Protein AF-A0A7V4GXS0-F1 (afdb_monomer)

pLDDT: mean 86.94, std 12.15, range [44.62, 98.06]

Mean predicted aligned error: 6.31 Å

Radius of gyration: 17.04 Å; Cα contacts (8 Å, |Δi|>4): 195; chains: 1; bounding box: 56×44×44 Å

Solvent-accessible surface area (backbone atoms only — not comparable to full-atom values): 9126 Å² total; per-residue (Å²): 134,89,75,91,71,77,52,71,66,56,49,42,38,77,74,44,47,52,56,39,52,49,53,48,53,56,52,37,73,71,45,91,74,61,70,82,47,67,43,68,66,42,74,49,73,58,76,65,94,45,99,82,53,84,68,72,69,53,78,46,78,33,44,30,41,32,58,57,96,91,30,43,38,42,36,44,69,43,70,74,74,48,94,92,45,65,51,67,56,55,48,51,51,49,51,59,55,56,50,67,83,45,68,98,59,63,47,41,36,42,38,32,57,44,90,77,54,71,69,56,52,50,50,31,56,77,69,63,35,46,75,47,40,29,66,33,56,74,68,72,35,44,68,57,54,48,29,61,78,67,69,57,130

Foldseek 3Di:
DDDPDDDPVRVCCVVFLVQLVVLLVLLLVQAPVNPDFKDAFDWDWDDDPDPPPPPPTDTDTFGMWGDDPNAIETEDEEEDDDPVDRVLVVVLVSQLVVCVVDPDRYAYEYEYLDDDDPVSVVVCVVSNHHYDYNVCVVVVNVSVSSCVSNVPD

Nearest PDB structures (foldseek):
  1xmx-assembly1_A  TM=8.226E-01  e=2.509E-09  Vibrio cholerae
  7bdv-assembly1_B  TM=8.568E-01  e=7.285E-07  Sulfobacillus thermosulfidooxidans
  8dgf-assembly1_D  TM=5.904E-01  e=5.967E-03  Escherichia coli
  8dgf-assembly1_C  TM=5.305E-01  e=4.354E-03  Escherichia coli
  8ghg-assembly1_C  TM=5.566E-01  e=2.374E+00  Homo sapiens

Sequence (153 aa):
MNGNSLSEESVAYLTGRWFEELCFYEIQNLVADKSRDIFLNVHLFHKPALENDLKKTVDNEFDVLFVYRNVLYMVECKTASNKSKNIFLESLYKVAALRQYFMLTVKAVLCVLFDITPLNKERARLTGIEVIDRADFKAQKSQERWKEILNIR

Structure (mmCIF, N/CA/C/O backbone):
data_AF-A0A7V4GXS0-F1
#
_entry.id   AF-A0A7V4GXS0-F1
#
loop_
_atom_site.group_PDB
_atom_site.id
_atom_site.type_symbol
_atom_site.label_atom_id
_atom_site.label_alt_id
_atom_site.label_comp_id
_atom_site.label_asym_id
_atom_site.label_entity_id
_atom_site.label_seq_id
_atom_site.pdbx_PDB_ins_code
_atom_site.Cartn_x
_atom_site.Cartn_y
_atom_site.Cartn_z
_atom_site.occupancy
_atom_site.B_iso_or_equiv
_atom_site.auth_seq_id
_atom_site.auth_comp_id
_atom_site.auth_asym_id
_atom_site.auth_atom_id
_atom_site.pdbx_PDB_model_num
ATOM 1 N N . MET A 1 1 ? 37.845 -15.733 -10.573 1.00 44.62 1 MET A N 1
ATOM 2 C CA . MET A 1 1 ? 37.261 -14.696 -9.696 1.00 44.62 1 MET A CA 1
ATOM 3 C C . MET A 1 1 ? 35.780 -15.018 -9.568 1.00 44.62 1 MET A C 1
ATOM 5 O O . MET A 1 1 ? 35.060 -14.826 -10.536 1.00 44.62 1 MET A O 1
ATOM 9 N N . ASN A 1 2 ? 35.354 -15.614 -8.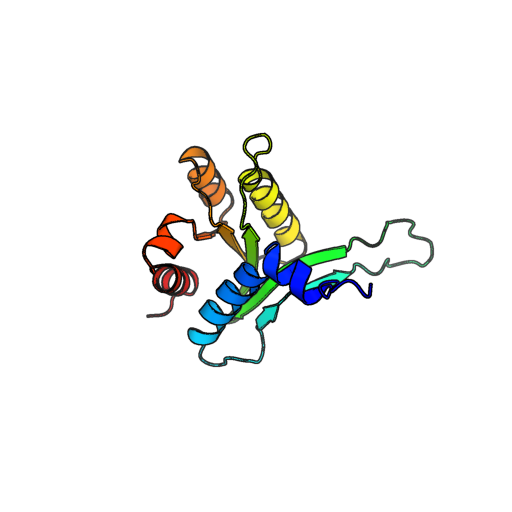452 1.00 48.94 2 ASN A N 1
ATOM 10 C CA . ASN A 1 2 ? 33.948 -15.971 -8.227 1.00 48.94 2 ASN A CA 1
ATOM 11 C C . ASN A 1 2 ? 33.211 -14.712 -7.764 1.00 48.94 2 ASN A C 1
ATOM 13 O O . ASN A 1 2 ? 33.443 -14.236 -6.657 1.00 48.94 2 ASN A O 1
ATOM 17 N N . GLY A 1 3 ? 32.421 -14.120 -8.657 1.00 56.91 3 GLY A N 1
ATOM 18 C CA . GLY A 1 3 ? 31.692 -12.886 -8.388 1.00 56.91 3 GLY A CA 1
ATOM 19 C C . GLY A 1 3 ? 30.515 -13.130 -7.449 1.00 56.91 3 GLY A C 1
ATOM 20 O O . GLY A 1 3 ? 29.699 -14.011 -7.700 1.00 56.91 3 GLY A O 1
ATOM 21 N N . ASN A 1 4 ? 30.433 -12.330 -6.387 1.00 71.19 4 ASN A N 1
ATOM 22 C CA . ASN A 1 4 ? 29.292 -12.240 -5.480 1.00 71.19 4 ASN A CA 1
ATOM 23 C C . ASN A 1 4 ? 28.036 -11.783 -6.248 1.00 71.19 4 ASN A C 1
ATOM 25 O O . ASN A 1 4 ? 27.789 -10.583 -6.363 1.00 71.19 4 ASN A O 1
ATOM 29 N N . SER A 1 5 ? 27.253 -12.710 -6.800 1.00 83.00 5 SER A N 1
ATOM 30 C CA . SER A 1 5 ? 25.932 -12.397 -7.355 1.00 83.00 5 SER A CA 1
ATOM 31 C C . SER A 1 5 ? 24.893 -12.345 -6.236 1.00 83.00 5 SER A C 1
ATOM 33 O O . SER A 1 5 ? 24.828 -13.255 -5.410 1.00 83.00 5 SER A O 1
ATOM 35 N N . LEU A 1 6 ? 24.075 -11.292 -6.216 1.00 88.12 6 LEU A N 1
ATOM 36 C CA . LEU A 1 6 ? 22.928 -11.189 -5.311 1.00 88.12 6 LEU A CA 1
ATOM 37 C C . LEU A 1 6 ? 21.883 -12.266 -5.639 1.00 88.12 6 LEU A C 1
ATOM 39 O O . LEU A 1 6 ? 21.687 -12.593 -6.810 1.00 88.12 6 LEU A O 1
ATOM 43 N N . SER A 1 7 ? 21.197 -12.789 -4.617 1.00 93.38 7 SER A N 1
ATOM 44 C CA . SER A 1 7 ? 20.022 -13.644 -4.822 1.00 93.38 7 SER A CA 1
ATOM 45 C C . SER A 1 7 ? 18.861 -12.839 -5.412 1.00 93.38 7 SER A C 1
ATOM 47 O O . SER A 1 7 ? 18.791 -11.623 -5.224 1.00 93.38 7 SER A O 1
ATOM 49 N N . GLU A 1 8 ? 17.919 -13.507 -6.080 1.00 90.75 8 GLU A N 1
ATOM 50 C CA . GLU A 1 8 ? 16.701 -12.864 -6.599 1.00 90.75 8 GLU A CA 1
ATOM 51 C C . GLU A 1 8 ? 15.912 -12.149 -5.496 1.00 90.75 8 GLU A C 1
ATOM 53 O O . GLU A 1 8 ? 15.448 -11.032 -5.696 1.00 90.75 8 GLU A O 1
ATOM 58 N N . GLU A 1 9 ? 15.836 -12.746 -4.305 1.00 89.81 9 GLU A N 1
ATOM 59 C CA . GLU A 1 9 ? 15.216 -12.137 -3.126 1.00 89.81 9 GLU A CA 1
ATOM 60 C C . GLU A 1 9 ? 15.938 -10.855 -2.696 1.00 89.81 9 GLU A C 1
ATOM 62 O O . GLU A 1 9 ? 15.294 -9.836 -2.461 1.00 89.81 9 GLU A O 1
ATOM 67 N N . SER A 1 10 ? 17.276 -10.862 -2.681 1.00 93.00 10 SER A N 1
ATOM 68 C CA . SER A 1 10 ? 18.062 -9.662 -2.365 1.00 93.00 10 SER A CA 1
ATOM 69 C C . SER A 1 10 ? 17.842 -8.568 -3.405 1.00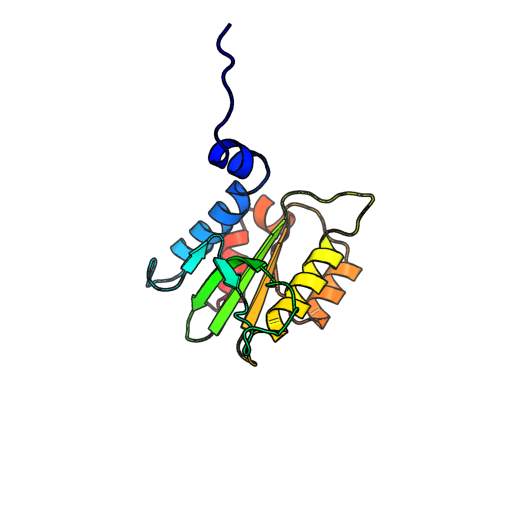 93.00 10 SER A C 1
ATOM 71 O O . SER A 1 10 ? 17.699 -7.398 -3.058 1.00 93.00 10 SER A O 1
ATOM 73 N N . VAL A 1 11 ? 17.797 -8.936 -4.689 1.00 93.62 11 VAL A N 1
ATOM 74 C CA . VAL A 1 11 ? 17.506 -7.991 -5.772 1.00 93.62 11 VAL A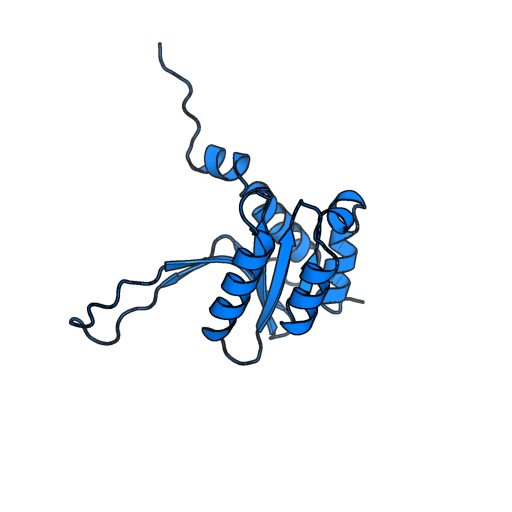 CA 1
ATOM 75 C C . VAL A 1 11 ? 16.098 -7.423 -5.612 1.00 93.62 11 VAL A C 1
ATOM 77 O O . VAL A 1 11 ? 15.935 -6.205 -5.664 1.00 93.62 11 VAL A O 1
ATOM 80 N N . ALA A 1 12 ? 15.089 -8.257 -5.365 1.00 91.38 12 ALA A N 1
ATOM 81 C CA . ALA A 1 12 ? 13.711 -7.815 -5.178 1.00 91.38 12 ALA A CA 1
ATOM 82 C C . ALA A 1 12 ? 13.567 -6.887 -3.963 1.00 91.38 12 ALA A C 1
ATOM 84 O O . ALA A 1 12 ? 12.991 -5.803 -4.078 1.00 91.38 12 ALA A O 1
ATOM 85 N N . TYR A 1 13 ? 14.163 -7.262 -2.828 1.00 94.00 13 TYR A N 1
ATOM 86 C CA . TYR A 1 13 ? 14.196 -6.432 -1.627 1.00 94.00 13 TYR A CA 1
ATOM 87 C C . TYR A 1 13 ? 14.815 -5.068 -1.923 1.00 94.00 13 TYR A C 1
ATOM 89 O O . TYR A 1 13 ? 14.177 -4.045 -1.692 1.00 94.00 13 TYR A O 1
ATOM 97 N N . LEU A 1 14 ? 16.008 -5.032 -2.525 1.00 93.00 14 LEU A N 1
ATOM 98 C CA . LEU A 1 14 ? 16.721 -3.786 -2.831 1.00 93.00 14 LEU A CA 1
ATOM 99 C C . LEU A 1 14 ? 16.035 -2.928 -3.905 1.00 93.00 14 LEU A C 1
ATOM 101 O O . LEU A 1 14 ? 16.236 -1.713 -3.931 1.00 93.00 14 LEU A O 1
ATOM 105 N N . THR A 1 15 ? 15.237 -3.529 -4.789 1.00 91.69 15 THR A N 1
ATOM 106 C CA . THR A 1 15 ? 14.554 -2.817 -5.884 1.00 91.69 15 THR A CA 1
ATOM 107 C C . THR A 1 15 ? 13.141 -2.354 -5.534 1.00 91.69 15 THR A C 1
ATOM 109 O O . THR A 1 15 ? 12.592 -1.515 -6.250 1.00 91.69 15 THR A O 1
ATOM 112 N N . GLY A 1 16 ? 12.571 -2.795 -4.410 1.00 93.12 16 GLY A N 1
ATOM 113 C CA . GLY A 1 16 ? 11.322 -2.219 -3.908 1.00 93.12 16 GLY A CA 1
ATOM 114 C C . GLY A 1 16 ? 10.546 -3.051 -2.895 1.00 93.12 16 GLY A C 1
ATOM 115 O O . GLY A 1 16 ? 9.780 -2.460 -2.134 1.00 93.12 16 GLY A O 1
ATOM 116 N N . ARG A 1 17 ? 10.771 -4.369 -2.826 1.00 94.75 17 ARG A N 1
ATOM 117 C CA . ARG A 1 17 ? 9.963 -5.289 -2.004 1.00 94.75 17 ARG A CA 1
ATOM 118 C C . ARG A 1 17 ? 10.017 -4.986 -0.506 1.00 94.75 17 ARG A C 1
ATOM 120 O O . ARG A 1 17 ? 9.038 -5.208 0.196 1.00 94.75 17 ARG A O 1
ATOM 127 N N . TRP A 1 18 ? 11.089 -4.343 -0.036 1.00 96.69 18 TRP A N 1
ATOM 128 C CA . TRP A 1 18 ? 11.180 -3.834 1.338 1.00 96.69 18 TRP A CA 1
ATOM 129 C C . TRP A 1 18 ? 9.990 -2.944 1.737 1.00 96.69 18 TRP A C 1
ATOM 131 O O . TRP A 1 18 ? 9.607 -2.896 2.904 1.00 96.69 18 TRP A O 1
ATOM 141 N N . PHE A 1 19 ? 9.405 -2.211 0.784 1.00 97.50 19 PHE A N 1
ATOM 142 C CA . PHE A 1 19 ? 8.294 -1.306 1.054 1.00 97.50 19 PHE A CA 1
ATOM 143 C C . PHE A 1 19 ? 6.950 -2.038 1.149 1.00 97.50 19 PHE A C 1
ATOM 145 O O . PHE A 1 19 ? 6.095 -1.648 1.944 1.00 97.50 19 PHE A O 1
ATOM 152 N N . GLU A 1 20 ? 6.788 -3.115 0.380 1.00 97.44 20 GLU A N 1
ATOM 153 C CA . GLU A 1 20 ? 5.651 -4.037 0.483 1.00 97.44 20 GLU A CA 1
ATOM 154 C C . GLU A 1 20 ? 5.671 -4.714 1.860 1.00 97.44 20 GLU A C 1
ATOM 156 O O . GLU A 1 20 ? 4.682 -4.673 2.593 1.00 97.44 20 GLU A O 1
ATOM 161 N N . GLU A 1 21 ? 6.841 -5.227 2.258 1.00 96.69 21 GLU A N 1
ATOM 162 C CA . GLU A 1 21 ? 7.077 -5.814 3.579 1.00 96.69 21 GLU A CA 1
ATOM 163 C C . GLU A 1 21 ? 6.819 -4.812 4.706 1.00 96.69 21 GLU A C 1
ATOM 165 O O . GLU A 1 21 ? 6.132 -5.143 5.672 1.00 96.69 21 GLU A O 1
ATOM 170 N N . LEU A 1 22 ? 7.307 -3.571 4.580 1.00 96.31 22 LEU A N 1
ATOM 171 C CA . LEU A 1 22 ? 7.027 -2.518 5.557 1.00 96.31 22 LEU A CA 1
ATOM 172 C C . LEU A 1 22 ? 5.517 -2.345 5.747 1.00 96.31 22 LEU A C 1
ATOM 174 O O . LEU A 1 22 ? 5.040 -2.434 6.876 1.00 96.31 22 LEU A O 1
ATOM 178 N N . CYS A 1 23 ? 4.764 -2.139 4.662 1.00 97.00 23 CYS A N 1
ATOM 179 C CA . CYS A 1 23 ? 3.313 -1.958 4.734 1.00 97.00 23 CYS A CA 1
ATOM 180 C C . CYS A 1 23 ? 2.624 -3.180 5.360 1.00 97.00 23 CYS A C 1
ATOM 182 O O . CYS A 1 23 ? 1.767 -3.023 6.230 1.00 97.00 23 CYS A O 1
ATOM 184 N N . PHE A 1 24 ? 3.034 -4.392 4.976 1.00 96.19 24 PHE A N 1
ATOM 185 C CA . PHE A 1 24 ? 2.541 -5.633 5.572 1.00 96.19 24 PHE A CA 1
ATOM 186 C C . PHE A 1 24 ? 2.753 -5.669 7.088 1.00 96.19 24 PHE A C 1
ATOM 188 O O . PHE A 1 24 ? 1.797 -5.903 7.829 1.00 96.19 24 PHE A O 1
ATOM 195 N N . TYR A 1 25 ? 3.966 -5.386 7.569 1.00 94.31 25 TYR A N 1
ATOM 196 C CA . TYR A 1 25 ? 4.257 -5.395 9.003 1.00 94.31 25 TYR A CA 1
ATOM 197 C C . TYR A 1 25 ? 3.537 -4.268 9.748 1.00 94.31 25 TYR A C 1
ATOM 199 O O . TYR A 1 25 ? 3.121 -4.455 10.894 1.00 94.31 25 TYR A O 1
ATOM 207 N N . GLU A 1 26 ? 3.344 -3.104 9.124 1.00 94.38 26 GLU A N 1
ATOM 208 C CA . GLU A 1 26 ? 2.541 -2.030 9.708 1.00 94.38 26 GLU A CA 1
ATOM 209 C C . GLU A 1 26 ? 1.093 -2.476 9.951 1.00 94.38 26 GLU A C 1
ATOM 211 O O . GLU A 1 26 ? 0.581 -2.300 11.057 1.00 94.38 26 GLU A O 1
ATOM 216 N N . ILE A 1 27 ? 0.468 -3.113 8.957 1.00 94.25 27 ILE A N 1
ATOM 217 C CA . ILE A 1 27 ? -0.897 -3.652 9.054 1.00 94.25 27 ILE A CA 1
ATOM 218 C C . ILE A 1 27 ? -0.946 -4.784 10.083 1.00 94.25 27 ILE A C 1
ATOM 220 O O . ILE A 1 27 ? -1.809 -4.786 10.965 1.00 94.25 27 ILE A O 1
ATOM 224 N N . GLN A 1 28 ? 0.00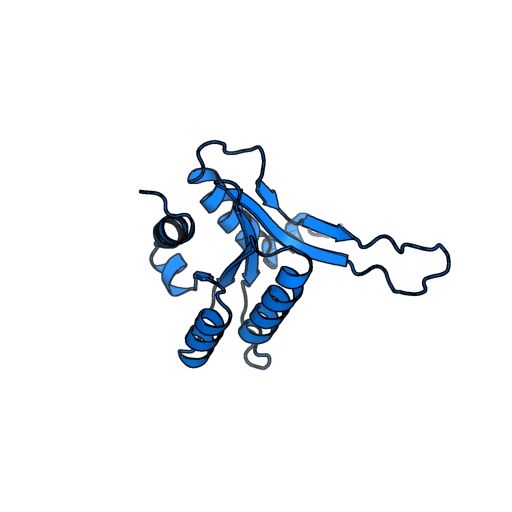5 -5.719 10.016 1.00 92.00 28 GLN A N 1
ATOM 225 C CA . GLN A 1 28 ? 0.105 -6.859 10.925 1.00 92.00 28 GLN A CA 1
ATOM 226 C C . GLN A 1 28 ? 0.192 -6.420 12.390 1.00 92.00 28 GLN A C 1
ATOM 228 O O . GLN A 1 28 ? -0.391 -7.050 13.270 1.00 92.00 28 GLN A O 1
ATOM 233 N N . ASN A 1 29 ? 0.897 -5.327 12.674 1.00 90.88 29 ASN A N 1
ATOM 234 C CA . ASN A 1 29 ? 1.019 -4.811 14.033 1.00 90.88 29 ASN A CA 1
ATOM 235 C C . ASN A 1 29 ? -0.273 -4.185 14.572 1.00 90.88 29 ASN A C 1
ATOM 237 O O . ASN A 1 29 ? -0.450 -4.144 15.792 1.00 90.88 29 ASN A O 1
ATOM 241 N N . LEU A 1 30 ? -1.167 -3.733 13.691 1.00 89.94 30 LEU A N 1
ATOM 242 C CA . LEU A 1 30 ? -2.422 -3.070 14.046 1.00 89.94 30 LEU A CA 1
ATOM 243 C C . LEU A 1 30 ? -3.601 -4.032 14.200 1.00 89.94 30 LEU A C 1
ATOM 245 O O . LEU A 1 30 ? -4.507 -3.769 14.994 1.00 89.94 30 LEU A O 1
ATOM 249 N N . VAL A 1 31 ? -3.625 -5.132 13.450 1.00 86.88 31 VAL A N 1
ATOM 250 C CA . VAL A 1 31 ? -4.735 -6.089 13.509 1.00 86.88 31 VAL A CA 1
ATOM 251 C C . VAL A 1 31 ? -4.519 -7.109 14.632 1.00 86.88 31 VAL A C 1
ATOM 253 O O . VAL A 1 31 ? -3.426 -7.625 14.824 1.00 86.88 31 VAL A O 1
ATOM 256 N N . ALA A 1 32 ? -5.561 -7.382 15.424 1.00 67.94 32 ALA A N 1
ATOM 257 C CA . ALA A 1 32 ? -5.452 -8.223 16.622 1.00 67.94 32 ALA A CA 1
ATOM 258 C C . ALA A 1 32 ? -5.169 -9.707 16.308 1.00 67.94 32 ALA A C 1
ATOM 260 O O . ALA A 1 32 ? -4.494 -10.374 17.090 1.00 67.94 32 ALA A O 1
ATOM 261 N N . ASP A 1 33 ? -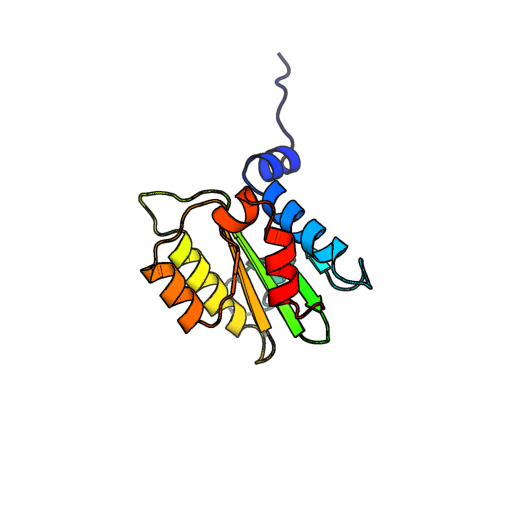5.651 -10.208 15.165 1.00 69.44 33 ASP A N 1
ATOM 262 C CA . ASP A 1 33 ? -5.416 -11.576 14.684 1.00 69.44 33 ASP A CA 1
ATOM 263 C C . ASP A 1 33 ? -4.291 -11.570 13.637 1.00 69.44 33 ASP A C 1
ATOM 265 O O . ASP A 1 33 ? -4.515 -11.657 12.431 1.0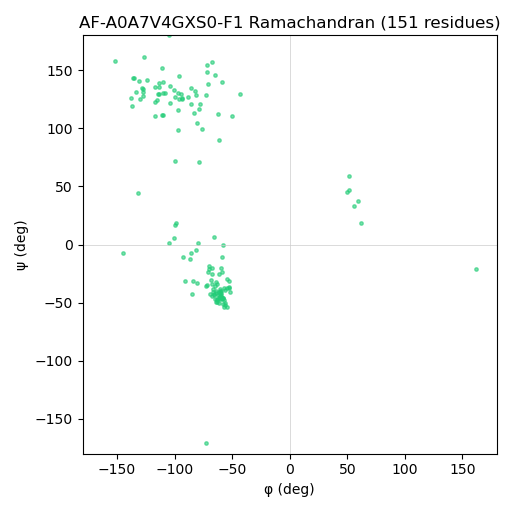0 69.44 33 ASP A O 1
ATOM 269 N N . LYS A 1 34 ? -3.066 -11.347 14.128 1.00 64.12 34 LYS A N 1
ATOM 270 C CA . LYS A 1 34 ? -1.859 -10.958 13.374 1.00 64.12 34 LYS A CA 1
ATOM 271 C C . LYS A 1 34 ? -1.414 -11.906 12.246 1.00 64.12 34 LYS A C 1
ATOM 273 O O . LYS A 1 34 ? -0.388 -11.639 11.628 1.00 64.12 34 LYS A O 1
ATOM 278 N N . SER A 1 35 ? -2.079 -13.026 11.978 1.00 60.72 35 SER A N 1
ATOM 279 C CA . SER A 1 35 ? -1.497 -14.042 11.089 1.00 60.72 35 SER A CA 1
ATOM 280 C C . SER A 1 35 ? -2.445 -14.811 10.184 1.00 60.72 35 SER A C 1
ATOM 282 O O . SER A 1 35 ? -1.941 -15.558 9.349 1.00 60.72 35 SER A O 1
ATOM 284 N N . ARG A 1 36 ? -3.772 -14.681 10.304 1.00 68.75 36 ARG A N 1
ATOM 285 C CA . ARG A 1 36 ? -4.653 -15.567 9.525 1.00 68.75 36 ARG A CA 1
ATOM 286 C C . ARG A 1 36 ? -4.934 -15.098 8.108 1.00 68.75 36 ARG A C 1
ATOM 288 O O . ARG A 1 36 ? -4.831 -15.911 7.198 1.00 68.75 36 ARG A O 1
ATOM 295 N N . ASP A 1 37 ? -5.196 -13.810 7.914 1.00 86.25 37 ASP A N 1
ATOM 296 C CA . ASP A 1 37 ? -5.719 -13.320 6.636 1.00 86.25 37 ASP A CA 1
ATOM 297 C C . ASP A 1 37 ? -4.949 -12.101 6.115 1.00 86.25 37 ASP A C 1
ATOM 299 O O . ASP A 1 37 ? -5.568 -11.131 5.691 1.00 86.25 37 ASP A O 1
ATOM 303 N N . ILE A 1 38 ? -3.613 -12.116 6.175 1.00 92.50 38 ILE A N 1
ATOM 304 C CA . ILE A 1 38 ? -2.744 -11.091 5.570 1.00 92.50 38 ILE A CA 1
ATOM 305 C C . ILE A 1 38 ? -1.672 -11.804 4.753 1.00 92.50 38 ILE A C 1
ATOM 307 O O . ILE A 1 38 ? -0.940 -12.638 5.284 1.00 92.50 38 ILE A O 1
ATOM 311 N N . PHE A 1 39 ? -1.558 -11.455 3.479 1.00 93.62 39 PHE A N 1
ATOM 312 C CA . PHE A 1 39 ? -0.655 -12.103 2.539 1.00 93.62 39 PHE A CA 1
ATOM 313 C C . PHE A 1 39 ? 0.162 -11.061 1.778 1.00 93.62 39 PHE A C 1
ATOM 315 O O . PHE A 1 39 ? -0.362 -10.016 1.392 1.00 93.62 39 PHE A O 1
ATOM 322 N N . LEU A 1 40 ? 1.438 -11.374 1.564 1.00 94.06 40 LEU A N 1
ATOM 323 C CA . LEU A 1 40 ? 2.353 -10.644 0.690 1.00 94.06 40 LEU A CA 1
ATOM 324 C C . LEU A 1 40 ? 2.403 -11.318 -0.678 1.00 94.06 40 LEU A C 1
ATOM 326 O O . LEU A 1 40 ? 2.371 -12.547 -0.738 1.00 94.06 40 LEU A O 1
ATOM 330 N N . ASN A 1 41 ? 2.549 -10.518 -1.735 1.00 92.94 41 ASN A N 1
ATOM 331 C CA . ASN A 1 41 ? 2.831 -10.989 -3.092 1.00 92.94 41 ASN A CA 1
ATOM 332 C C . ASN A 1 41 ? 1.857 -12.097 -3.554 1.00 92.94 41 ASN A C 1
ATOM 334 O O . ASN A 1 41 ? 2.220 -13.249 -3.804 1.00 92.94 41 ASN A O 1
ATOM 338 N N . VAL A 1 42 ? 0.564 -11.767 -3.572 1.00 91.88 42 VAL A N 1
ATOM 339 C CA . VAL A 1 42 ? -0.486 -12.717 -3.953 1.00 91.88 42 VAL A CA 1
ATOM 340 C C . VAL A 1 42 ? -0.659 -12.709 -5.461 1.00 91.88 42 VAL A C 1
ATOM 342 O O . VAL A 1 42 ? -1.045 -11.695 -6.038 1.00 91.88 42 VAL A O 1
ATOM 345 N N . HIS A 1 43 ? -0.471 -13.871 -6.077 1.00 89.62 43 HIS A N 1
ATOM 346 C CA . HIS A 1 43 ? -0.766 -14.090 -7.486 1.00 89.62 43 HIS A CA 1
ATOM 347 C C . HIS A 1 43 ? -2.176 -14.653 -7.678 1.00 89.62 43 HIS A C 1
ATOM 349 O O . HIS A 1 43 ? -2.541 -15.687 -7.108 1.00 89.62 43 HIS A O 1
ATOM 355 N N . LEU A 1 44 ? -2.969 -13.990 -8.518 1.00 84.81 44 LEU A N 1
ATOM 356 C CA . LEU A 1 44 ? -4.293 -14.443 -8.924 1.00 84.81 44 LEU A CA 1
ATOM 357 C C . LEU A 1 44 ? -4.269 -14.876 -10.384 1.00 84.81 44 LEU A C 1
ATOM 359 O O . LEU A 1 44 ? -4.191 -14.054 -11.299 1.00 84.81 44 LEU A O 1
ATOM 363 N N . PHE A 1 45 ? -4.430 -16.180 -10.578 1.00 81.81 45 PHE A N 1
ATOM 364 C CA . PHE A 1 45 ? -4.498 -16.802 -11.890 1.00 81.81 45 PHE A CA 1
ATOM 365 C C . PHE A 1 45 ? -5.950 -17.063 -12.281 1.00 81.81 45 PHE A C 1
ATOM 367 O O . PHE A 1 45 ? -6.694 -17.735 -11.562 1.00 81.81 45 PHE A O 1
ATOM 374 N N . HIS A 1 46 ? -6.354 -16.586 -13.458 1.00 72.62 46 HIS A N 1
ATOM 375 C CA . HIS A 1 46 ? -7.624 -16.998 -14.045 1.00 72.62 46 HIS A CA 1
ATOM 376 C C . HIS A 1 46 ? -7.442 -18.324 -14.787 1.00 72.62 46 HIS A C 1
ATOM 378 O O . HIS A 1 46 ? -6.752 -18.377 -15.807 1.00 72.62 46 HIS A O 1
ATOM 384 N N . LYS A 1 47 ? -8.063 -19.400 -14.290 1.00 68.88 47 LYS A N 1
ATOM 385 C CA . LYS A 1 47 ? -8.111 -20.668 -15.022 1.00 68.88 47 LYS A CA 1
ATOM 386 C C . LYS A 1 47 ? -9.176 -20.556 -16.122 1.00 68.88 47 LYS A C 1
ATOM 388 O O . LYS A 1 47 ? -10.332 -20.302 -15.782 1.00 68.88 47 LYS A O 1
ATOM 393 N N . PRO A 1 48 ? -8.829 -20.730 -17.409 1.00 66.31 48 PRO A N 1
ATOM 394 C CA . PRO A 1 48 ? -9.820 -20.697 -18.475 1.00 66.31 48 PRO A CA 1
ATOM 395 C C . PRO A 1 48 ? -10.883 -21.779 -18.250 1.00 66.31 48 PRO A C 1
ATOM 397 O O . PRO A 1 48 ? -10.576 -22.895 -17.826 1.00 66.31 48 PRO A O 1
ATOM 400 N N . ALA A 1 49 ? -12.144 -21.434 -18.513 1.00 66.88 49 ALA A N 1
ATOM 401 C CA . ALA A 1 49 ? -13.284 -22.323 -18.282 1.00 66.88 49 ALA A CA 1
ATOM 402 C C . ALA A 1 49 ? -13.329 -23.517 -19.259 1.00 66.88 49 ALA A C 1
ATOM 404 O O . ALA A 1 49 ? -13.995 -24.511 -18.982 1.00 66.88 49 ALA A O 1
ATOM 405 N N . LEU A 1 50 ? -12.624 -23.425 -20.390 1.00 71.00 50 LEU A N 1
ATOM 406 C CA . LEU A 1 50 ? -12.537 -24.443 -21.437 1.00 71.00 50 LEU A CA 1
ATOM 407 C C . LEU A 1 50 ? -11.078 -24.599 -21.884 1.00 71.00 50 LEU A C 1
ATOM 409 O O . LEU A 1 50 ? -10.363 -23.608 -22.007 1.00 71.00 50 LEU A O 1
ATOM 413 N N . GLU A 1 51 ? -10.656 -25.829 -22.192 1.00 62.50 51 GLU A N 1
ATOM 414 C CA . GLU A 1 51 ? -9.281 -26.152 -22.625 1.00 62.50 51 GLU A CA 1
ATOM 415 C C . GL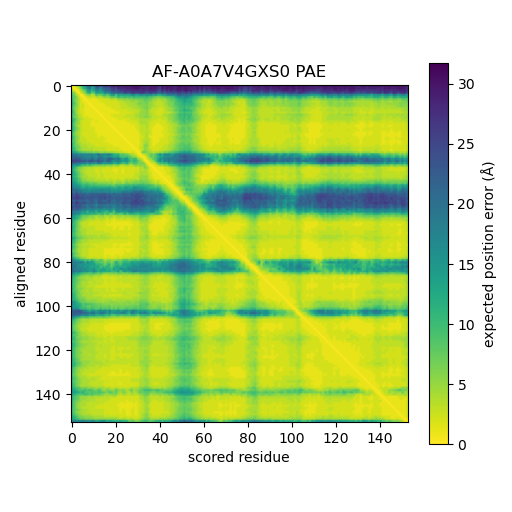U A 1 51 ? -8.846 -25.426 -23.916 1.00 62.50 51 GLU A C 1
ATOM 417 O O . GLU A 1 51 ? -7.654 -25.261 -24.152 1.00 62.50 51 GLU A O 1
ATOM 422 N N . ASN A 1 52 ? -9.802 -24.937 -24.718 1.00 60.66 52 ASN A N 1
ATOM 423 C CA . ASN A 1 52 ? -9.559 -24.223 -25.979 1.00 60.66 52 ASN A CA 1
ATOM 424 C C . ASN A 1 52 ? -9.675 -22.692 -25.869 1.00 60.66 52 ASN A C 1
ATOM 426 O O . ASN A 1 52 ? -9.626 -21.998 -26.887 1.00 60.66 52 ASN A O 1
ATOM 430 N N . ASP A 1 53 ? -9.870 -22.146 -24.667 1.00 60.94 53 ASP A N 1
ATOM 431 C CA . ASP A 1 53 ? -9.942 -20.698 -24.486 1.00 60.94 53 ASP A CA 1
ATOM 432 C C . ASP A 1 53 ? -8.515 -20.122 -24.557 1.00 60.94 53 ASP A C 1
ATOM 434 O O . ASP A 1 53 ? -7.743 -20.180 -23.603 1.00 60.94 53 ASP A O 1
ATOM 438 N N . LEU A 1 54 ? -8.145 -19.578 -25.722 1.00 55.72 54 LEU A N 1
ATOM 439 C CA . LEU A 1 54 ? -6.832 -18.972 -26.013 1.00 55.72 54 LEU A CA 1
ATOM 440 C C . LEU A 1 54 ? -6.544 -17.696 -25.198 1.00 55.72 54 LEU A C 1
ATOM 442 O O . LEU A 1 54 ? -5.552 -17.002 -25.450 1.00 55.72 54 LEU A O 1
ATOM 446 N N . LYS A 1 55 ? -7.410 -17.333 -24.245 1.00 56.44 55 LYS A N 1
ATOM 447 C CA . LYS A 1 55 ? -7.156 -16.218 -23.338 1.00 56.44 55 LYS A CA 1
ATOM 448 C C . LYS A 1 55 ? -5.910 -16.537 -22.524 1.00 56.44 55 LYS A C 1
ATOM 450 O O . LYS A 1 55 ? -5.912 -17.443 -21.696 1.00 56.44 55 LYS A O 1
ATOM 455 N N . LYS A 1 56 ? -4.847 -15.762 -22.771 1.00 56.59 56 LYS A N 1
ATOM 456 C CA . LYS A 1 56 ? -3.647 -15.744 -21.932 1.00 56.59 56 LYS A CA 1
ATOM 457 C C . LYS A 1 56 ? -4.076 -15.731 -20.469 1.00 56.59 56 LYS A C 1
ATOM 459 O O . LYS A 1 56 ? -4.885 -14.888 -20.081 1.00 56.59 56 LYS A O 1
ATOM 464 N N . THR A 1 57 ? -3.509 -16.641 -19.686 1.00 60.72 57 THR A N 1
ATOM 465 C CA . THR A 1 57 ? -3.552 -16.591 -18.229 1.00 60.72 57 THR A CA 1
ATOM 466 C C . THR A 1 57 ? -3.117 -15.191 -17.815 1.00 60.72 57 THR A C 1
ATOM 468 O O . THR A 1 57 ? -1.976 -14.793 -18.051 1.00 60.72 57 THR A O 1
ATOM 471 N N . VAL A 1 58 ? -4.057 -14.405 -17.294 1.00 65.81 58 VAL A N 1
ATOM 472 C CA . VAL A 1 58 ? -3.728 -13.122 -16.682 1.00 65.81 58 VAL A CA 1
ATOM 473 C C . VAL A 1 58 ? -3.198 -13.457 -15.299 1.00 65.81 58 VAL A C 1
ATOM 475 O O . VAL A 1 58 ? -3.912 -14.060 -14.499 1.00 65.81 58 VAL A O 1
ATOM 478 N N . ASP A 1 59 ? -1.935 -13.118 -15.079 1.00 77.25 59 ASP A N 1
ATOM 479 C CA . ASP A 1 59 ? -1.268 -13.197 -13.787 1.00 77.25 59 ASP A CA 1
ATOM 480 C C . ASP A 1 59 ? -1.323 -11.802 -13.163 1.00 77.25 59 ASP A C 1
ATOM 482 O O . ASP A 1 59 ? -0.599 -10.892 -13.574 1.00 77.25 59 ASP A O 1
ATOM 486 N N . ASN A 1 60 ? -2.289 -11.604 -12.265 1.00 85.69 60 ASN A N 1
ATOM 487 C CA . ASN A 1 60 ? -2.385 -10.371 -11.494 1.00 85.69 60 ASN A CA 1
ATOM 488 C C . ASN A 1 60 ? -1.668 -10.564 -10.162 1.00 85.69 60 ASN A C 1
ATOM 490 O O . ASN A 1 60 ? -1.979 -11.499 -9.429 1.00 85.69 60 ASN A O 1
ATOM 494 N N . GLU A 1 61 ? -0.783 -9.632 -9.833 1.00 89.12 61 GLU A N 1
ATOM 495 C CA . GLU A 1 61 ? -0.065 -9.591 -8.563 1.00 89.12 61 GLU A CA 1
ATOM 496 C C . GLU A 1 61 ? -0.656 -8.505 -7.657 1.00 89.12 61 GLU A C 1
ATOM 498 O O . GLU A 1 61 ? -0.941 -7.386 -8.111 1.00 89.12 61 GLU A O 1
ATOM 503 N N . PHE A 1 62 ? -0.829 -8.854 -6.383 1.00 92.12 62 PHE A N 1
ATOM 504 C CA . PHE A 1 62 ? -1.212 -7.951 -5.305 1.00 92.12 62 PHE A CA 1
ATOM 505 C C . PHE A 1 62 ? -0.094 -7.885 -4.270 1.00 92.12 62 PHE A C 1
ATOM 507 O O . PHE A 1 62 ? 0.253 -8.905 -3.672 1.00 92.12 62 PHE A O 1
ATOM 514 N N . ASP A 1 63 ? 0.414 -6.682 -4.018 1.00 95.81 63 ASP A N 1
ATOM 515 C CA . ASP A 1 63 ? 1.558 -6.478 -3.127 1.00 95.81 63 ASP A CA 1
ATOM 516 C C . ASP A 1 63 ? 1.217 -6.890 -1.684 1.00 95.81 63 ASP A C 1
ATOM 518 O O . ASP A 1 63 ? 1.924 -7.700 -1.082 1.00 95.81 63 ASP A O 1
ATOM 522 N N . VAL A 1 64 ? 0.081 -6.407 -1.155 1.00 95.94 64 VAL A N 1
ATOM 523 C CA . VAL A 1 64 ? -0.514 -6.910 0.095 1.00 95.94 64 VAL A CA 1
ATOM 524 C C . VAL A 1 64 ? -2.013 -7.128 -0.084 1.00 95.94 64 VAL A C 1
ATOM 526 O O . VAL A 1 64 ? -2.738 -6.237 -0.536 1.00 95.94 64 VAL A O 1
ATOM 529 N N . LEU A 1 65 ? -2.500 -8.294 0.330 1.00 94.38 65 LEU A N 1
ATOM 530 C CA . LEU A 1 65 ? -3.922 -8.622 0.343 1.00 94.38 65 LEU A CA 1
ATOM 531 C C . LEU A 1 65 ? -4.320 -9.106 1.733 1.00 94.38 65 LEU A C 1
ATOM 533 O O . LEU A 1 65 ? -3.682 -10.006 2.279 1.00 94.38 65 LEU A O 1
ATOM 537 N N . PHE A 1 66 ? -5.366 -8.521 2.317 1.00 93.69 66 PHE A N 1
ATOM 538 C CA . PHE A 1 66 ? -5.796 -8.927 3.651 1.00 93.69 66 PHE A CA 1
ATOM 539 C C . PHE A 1 66 ? -7.279 -8.728 3.928 1.00 93.69 66 PHE A C 1
ATOM 541 O O . PHE A 1 66 ? -7.936 -7.902 3.300 1.00 93.69 66 PHE A O 1
ATOM 548 N N . VAL A 1 67 ? -7.811 -9.460 4.905 1.00 91.44 67 VAL A N 1
ATOM 549 C CA . VAL A 1 67 ? -9.184 -9.286 5.391 1.00 91.44 67 VAL A CA 1
ATOM 550 C C . VAL A 1 67 ? -9.162 -8.696 6.793 1.00 91.44 67 VAL A C 1
ATOM 552 O O . VAL A 1 67 ? -8.495 -9.192 7.696 1.00 91.44 67 VAL A O 1
ATOM 555 N N . TYR A 1 68 ? -9.939 -7.636 6.999 1.00 91.19 68 TYR A N 1
ATOM 556 C CA . TYR A 1 68 ? -10.162 -7.067 8.323 1.00 91.19 68 TYR A CA 1
ATOM 557 C C . TYR A 1 68 ? -11.632 -6.699 8.490 1.00 91.19 68 TYR A C 1
ATOM 559 O O . TYR A 1 68 ? -12.202 -5.993 7.661 1.00 91.19 68 TYR A O 1
ATOM 567 N N . ARG A 1 69 ? -12.267 -7.200 9.560 1.00 89.38 69 ARG A N 1
ATOM 568 C CA . ARG A 1 69 ? -13.706 -7.003 9.837 1.00 89.38 69 ARG A CA 1
ATOM 569 C C . ARG A 1 69 ? -14.595 -7.328 8.622 1.00 89.38 69 ARG A C 1
ATOM 571 O O . ARG A 1 69 ? -15.506 -6.572 8.297 1.00 89.38 69 ARG A O 1
ATOM 578 N N . ASN A 1 70 ? -14.320 -8.460 7.965 1.00 88.62 70 ASN A N 1
ATOM 579 C CA . ASN A 1 70 ? -15.028 -8.957 6.773 1.00 88.62 70 ASN A CA 1
ATOM 580 C C . ASN A 1 70 ? -14.953 -8.038 5.538 1.00 88.62 70 ASN A C 1
ATOM 582 O O . ASN A 1 70 ? -15.755 -8.172 4.615 1.00 88.62 70 ASN A O 1
ATOM 586 N N . VAL A 1 71 ? -13.997 -7.110 5.509 1.00 90.56 71 VAL A N 1
ATOM 587 C CA . VAL A 1 71 ? -13.691 -6.272 4.346 1.00 90.56 71 VAL A CA 1
ATOM 588 C C . VAL A 1 71 ? -12.368 -6.745 3.763 1.00 90.56 71 VAL A C 1
ATOM 590 O O . VAL A 1 71 ? -11.396 -6.902 4.502 1.00 90.56 71 VAL A O 1
ATOM 593 N N . LEU A 1 72 ? -12.341 -6.976 2.450 1.00 92.44 72 LEU A N 1
ATOM 594 C CA . LEU A 1 72 ? -11.112 -7.286 1.729 1.00 92.44 72 LEU A CA 1
ATOM 595 C C . LEU A 1 72 ? -10.381 -5.978 1.422 1.00 92.44 72 LEU A C 1
ATOM 597 O O . LEU A 1 72 ? -10.958 -5.039 0.869 1.00 92.44 72 LEU A O 1
ATOM 601 N N . TYR A 1 73 ? -9.110 -5.932 1.777 1.00 94.38 73 TYR A N 1
ATOM 602 C CA . TYR A 1 73 ? -8.214 -4.825 1.526 1.00 94.38 73 TYR A CA 1
ATOM 603 C C . TYR A 1 73 ? -7.140 -5.253 0.539 1.00 94.38 73 TYR A C 1
ATOM 605 O O . TYR A 1 73 ? -6.482 -6.275 0.723 1.00 94.38 73 TYR A O 1
ATOM 613 N N . MET A 1 74 ? -6.965 -4.440 -0.494 1.00 95.12 74 MET A N 1
ATOM 614 C CA . MET A 1 74 ? -5.918 -4.584 -1.495 1.00 95.12 74 MET A CA 1
ATOM 615 C C . MET A 1 74 ? -4.984 -3.385 -1.393 1.00 95.12 74 MET A C 1
ATOM 617 O O . MET A 1 74 ? -5.434 -2.243 -1.511 1.00 95.12 74 MET A O 1
ATOM 621 N N . VAL A 1 75 ? -3.697 -3.644 -1.198 1.00 96.81 75 VAL A N 1
ATOM 622 C CA . VAL A 1 75 ? -2.662 -2.616 -1.100 1.00 96.81 75 VAL A CA 1
ATOM 623 C C . VAL A 1 75 ? -1.718 -2.756 -2.283 1.00 96.81 75 VAL A C 1
ATOM 625 O O . VAL A 1 75 ? -1.226 -3.846 -2.557 1.00 96.81 75 VAL A O 1
ATOM 628 N N . GLU A 1 76 ? -1.472 -1.644 -2.966 1.00 97.12 76 GLU A N 1
ATOM 629 C CA . GLU A 1 76 ? -0.431 -1.514 -3.986 1.00 97.12 76 GLU A CA 1
ATOM 630 C C . GLU A 1 76 ? 0.629 -0.531 -3.476 1.00 97.12 76 GLU A C 1
ATOM 632 O O . GLU A 1 76 ? 0.305 0.541 -2.960 1.00 97.12 76 GLU A O 1
ATOM 637 N N . CYS A 1 77 ? 1.896 -0.876 -3.651 1.00 97.12 77 CYS A N 1
ATOM 638 C CA . CYS A 1 77 ? 3.069 -0.174 -3.167 1.00 97.12 77 CYS A CA 1
ATOM 639 C C . CYS A 1 77 ? 3.921 0.316 -4.349 1.00 97.12 77 CYS A C 1
ATOM 641 O O . CYS A 1 77 ? 4.186 -0.398 -5.322 1.00 97.12 77 CYS A O 1
ATOM 643 N N . LYS A 1 78 ? 4.386 1.569 -4.282 1.00 95.69 78 LYS A N 1
ATOM 644 C CA . LYS A 1 78 ? 5.348 2.127 -5.248 1.00 95.69 78 LYS A CA 1
ATOM 645 C C . LYS A 1 78 ? 6.435 2.943 -4.556 1.00 95.69 78 LYS A C 1
ATOM 647 O O . LYS A 1 78 ? 6.176 3.978 -3.942 1.00 95.69 78 LYS A O 1
ATOM 652 N N . THR A 1 79 ? 7.682 2.510 -4.721 1.00 93.38 79 THR A N 1
ATOM 653 C CA . THR A 1 79 ? 8.863 3.156 -4.127 1.00 93.38 79 THR A CA 1
ATOM 654 C C . THR A 1 79 ? 9.397 4.324 -4.953 1.00 93.38 79 THR A C 1
ATOM 656 O O . THR A 1 79 ? 9.913 5.288 -4.392 1.00 93.38 79 THR A O 1
ATOM 659 N N . ALA A 1 80 ? 9.259 4.281 -6.280 1.00 84.88 80 ALA A N 1
ATOM 660 C CA . ALA A 1 80 ? 9.823 5.280 -7.181 1.00 84.88 80 ALA A CA 1
ATOM 661 C C . ALA A 1 80 ? 8.762 5.920 -8.081 1.00 84.88 80 ALA A C 1
ATOM 663 O O . ALA A 1 80 ? 7.871 5.250 -8.602 1.00 84.88 80 ALA A O 1
ATOM 664 N N . SER A 1 81 ? 8.910 7.227 -8.306 1.00 74.62 81 SER A N 1
ATOM 665 C CA . SER A 1 81 ? 8.221 7.944 -9.377 1.00 74.62 81 SER A CA 1
ATOM 666 C C . SER A 1 81 ? 9.184 8.133 -10.541 1.00 74.62 81 SER A C 1
ATOM 668 O O . SER A 1 81 ? 10.323 8.564 -10.357 1.00 74.62 81 SER A O 1
ATOM 670 N N . ASN A 1 82 ? 8.728 7.830 -11.750 1.00 73.38 82 ASN A N 1
ATOM 671 C CA . ASN A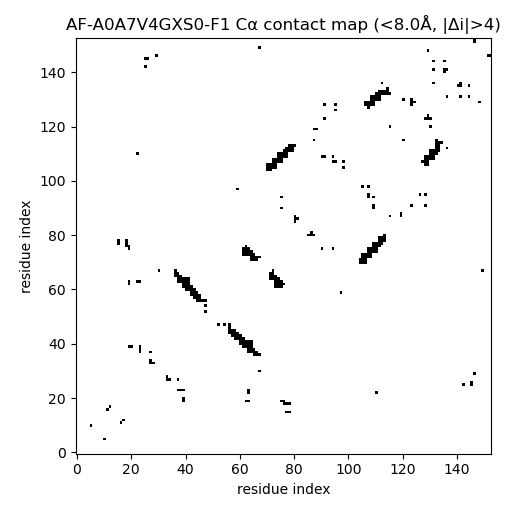 1 82 ? 9.459 8.141 -12.963 1.00 73.38 82 ASN A CA 1
ATOM 672 C C . ASN A 1 82 ? 8.906 9.452 -13.517 1.00 73.38 82 ASN A C 1
ATOM 674 O O . ASN A 1 82 ? 7.760 9.501 -13.926 1.00 73.38 82 ASN A O 1
ATOM 678 N N . LYS A 1 83 ? 9.699 10.522 -13.584 1.00 63.75 83 LYS A N 1
ATOM 679 C CA . LYS A 1 83 ? 9.198 11.827 -14.057 1.00 63.75 83 LYS A CA 1
ATOM 680 C C . LYS A 1 83 ? 8.630 11.797 -15.485 1.00 63.75 83 LYS A C 1
ATOM 682 O O . LYS A 1 83 ? 7.820 12.658 -15.811 1.00 63.75 83 LYS A O 1
ATOM 687 N N . SER A 1 84 ? 9.032 10.836 -16.321 1.00 60.91 84 SER A N 1
ATOM 688 C CA . SER A 1 84 ? 8.506 10.684 -17.685 1.00 60.91 84 SER A CA 1
ATOM 689 C C . SER A 1 84 ? 7.227 9.845 -17.775 1.00 60.91 84 SER A C 1
ATOM 691 O O . SER A 1 84 ? 6.572 9.866 -18.815 1.00 60.91 84 SER A O 1
ATOM 693 N N . LYS A 1 85 ? 6.841 9.134 -16.706 1.00 70.62 85 LYS A N 1
ATOM 694 C CA . LYS A 1 85 ? 5.623 8.314 -16.645 1.00 70.62 85 LYS A CA 1
ATOM 695 C C . LYS A 1 85 ? 4.797 8.679 -15.425 1.00 70.62 85 LYS A C 1
ATOM 697 O O . LYS A 1 85 ? 5.308 8.752 -14.315 1.00 70.62 85 LYS A O 1
ATOM 702 N N . ASN A 1 86 ? 3.491 8.849 -15.575 1.00 85.56 86 ASN A N 1
ATOM 703 C CA . ASN A 1 86 ? 2.646 9.110 -14.413 1.00 85.56 86 ASN A CA 1
ATOM 704 C C . ASN A 1 86 ? 2.370 7.801 -13.651 1.00 85.56 86 ASN A C 1
ATOM 706 O O . ASN A 1 86 ? 1.251 7.298 -13.673 1.00 85.56 86 ASN A O 1
ATOM 710 N N . ILE A 1 87 ? 3.402 7.261 -12.984 1.00 90.56 87 ILE A N 1
ATOM 711 C CA . ILE A 1 87 ? 3.365 5.984 -12.248 1.00 90.56 87 ILE A CA 1
ATOM 712 C C . ILE A 1 87 ? 2.203 5.960 -11.263 1.00 90.56 87 ILE A C 1
ATOM 714 O O . ILE A 1 87 ? 1.552 4.932 -11.103 1.00 90.56 87 ILE A O 1
ATOM 718 N N . PHE A 1 88 ? 1.908 7.099 -10.632 1.00 93.75 88 PHE A N 1
ATOM 719 C CA . PHE A 1 88 ? 0.753 7.215 -9.756 1.00 93.75 88 PHE A CA 1
ATOM 720 C C . PHE A 1 88 ? -0.553 6.896 -10.485 1.00 93.75 88 PHE A C 1
ATOM 722 O O . PHE A 1 88 ? -1.323 6.078 -10.003 1.00 93.75 88 PHE A O 1
ATOM 729 N N . LEU A 1 89 ? -0.811 7.526 -11.637 1.00 93.50 89 LEU A N 1
ATOM 730 C CA . LEU A 1 89 ? -2.041 7.282 -12.396 1.00 93.50 89 LEU A CA 1
ATOM 731 C C . LEU A 1 89 ? -2.103 5.868 -12.954 1.00 93.50 89 LEU A C 1
ATOM 733 O O . LEU A 1 89 ? -3.160 5.253 -12.899 1.00 93.50 89 LEU A O 1
ATOM 737 N N . GLU A 1 90 ? -0.988 5.352 -13.467 1.00 93.25 90 GLU A N 1
ATOM 738 C CA . GLU A 1 90 ? -0.911 3.966 -13.937 1.00 93.25 90 GLU A CA 1
ATOM 739 C C . GLU A 1 90 ? -1.269 2.995 -12.804 1.00 93.25 90 GLU A C 1
ATOM 741 O O . GLU A 1 90 ? -2.119 2.125 -12.986 1.00 93.25 90 GLU A O 1
ATOM 746 N N . SER A 1 91 ? -0.707 3.207 -11.610 1.00 94.12 91 SER A N 1
ATOM 747 C CA . SER A 1 91 ? -1.001 2.394 -10.423 1.00 94.12 91 SER A CA 1
ATOM 748 C C . SER A 1 91 ? -2.447 2.573 -9.964 1.00 94.12 91 SER A C 1
ATOM 750 O O . SER A 1 91 ? -3.127 1.592 -9.689 1.00 94.12 91 SER A O 1
ATOM 752 N N . LEU A 1 92 ? -2.960 3.806 -9.952 1.00 95.12 92 LEU A N 1
ATOM 753 C CA . LEU A 1 92 ? -4.342 4.105 -9.581 1.00 95.12 92 LEU A CA 1
ATOM 754 C C . LEU A 1 92 ? -5.336 3.377 -10.492 1.00 95.12 92 LEU A C 1
ATOM 756 O O . LEU A 1 92 ? -6.284 2.761 -10.008 1.00 95.12 92 LEU A O 1
ATOM 760 N N . TYR A 1 93 ? -5.118 3.423 -11.808 1.00 93.31 93 TYR A N 1
ATOM 761 C CA . TYR A 1 93 ? -5.989 2.757 -12.771 1.00 93.31 93 TYR A CA 1
ATOM 762 C C . TYR A 1 93 ? -5.820 1.237 -12.761 1.00 93.31 93 TYR A C 1
ATOM 764 O O . TYR A 1 93 ? -6.824 0.537 -12.883 1.00 93.31 93 TYR A O 1
ATOM 772 N N . LYS A 1 94 ? -4.601 0.719 -12.544 1.00 91.94 94 LYS A N 1
ATOM 773 C CA . LYS A 1 94 ? -4.358 -0.716 -12.311 1.00 91.94 94 LYS A CA 1
ATOM 774 C C . LYS A 1 94 ? -5.178 -1.197 -11.116 1.00 91.94 94 LYS A C 1
ATOM 776 O O . LYS A 1 94 ? -5.981 -2.111 -11.255 1.00 91.94 94 LYS A O 1
ATOM 781 N N . VAL A 1 95 ? -5.038 -0.533 -9.972 1.00 92.38 95 VAL A N 1
ATOM 782 C CA . VAL A 1 95 ? -5.772 -0.834 -8.737 1.00 92.38 95 VAL A CA 1
ATOM 783 C C . VAL A 1 95 ? -7.283 -0.739 -8.967 1.00 92.38 95 VAL A C 1
ATOM 785 O O . VAL A 1 95 ? -8.020 -1.651 -8.604 1.00 92.38 95 VAL A O 1
ATOM 788 N N . ALA A 1 96 ? -7.769 0.317 -9.624 1.00 91.50 96 ALA A N 1
ATOM 789 C CA . ALA A 1 96 ? -9.192 0.467 -9.930 1.00 91.50 96 ALA A CA 1
ATOM 790 C C . ALA A 1 96 ? -9.737 -0.667 -10.820 1.00 91.50 96 ALA A C 1
ATOM 792 O O . ALA A 1 96 ? -10.844 -1.146 -10.577 1.00 91.50 96 ALA A O 1
ATOM 793 N N . ALA A 1 97 ? -8.968 -1.115 -11.817 1.00 89.75 97 ALA A N 1
ATOM 794 C CA . ALA A 1 97 ? -9.331 -2.251 -12.662 1.00 89.75 97 ALA A CA 1
ATOM 795 C C . ALA A 1 97 ? -9.292 -3.571 -11.879 1.00 89.75 97 ALA A C 1
ATOM 797 O O . ALA A 1 97 ? -10.216 -4.373 -11.976 1.00 89.75 97 ALA A O 1
ATOM 798 N N . LEU A 1 98 ? -8.268 -3.774 -11.046 1.00 87.25 98 LEU A N 1
ATOM 799 C CA . LEU A 1 98 ? -8.118 -4.984 -10.241 1.00 87.25 98 LEU A CA 1
ATOM 800 C C . LEU A 1 98 ? -9.243 -5.163 -9.218 1.00 87.25 98 LEU A C 1
ATOM 802 O O . LEU A 1 98 ? -9.697 -6.284 -8.993 1.00 87.25 98 LEU A O 1
ATOM 806 N N . ARG A 1 99 ? -9.765 -4.064 -8.657 1.00 86.81 99 ARG A N 1
ATOM 807 C CA . ARG A 1 99 ? -10.949 -4.106 -7.784 1.00 86.81 99 ARG A CA 1
ATOM 808 C C . ARG A 1 99 ? -12.145 -4.784 -8.447 1.00 86.81 99 ARG A C 1
ATOM 810 O O . ARG A 1 99 ? -12.935 -5.370 -7.726 1.00 86.81 99 ARG A O 1
ATOM 817 N N . GLN A 1 100 ? -12.275 -4.730 -9.776 1.00 81.69 100 GLN A N 1
ATOM 818 C CA . GLN A 1 100 ? -13.405 -5.322 -10.503 1.00 81.69 100 GLN A CA 1
ATOM 819 C C . GLN A 1 100 ? -13.396 -6.857 -10.499 1.00 81.69 100 GLN A C 1
ATOM 821 O O . GLN A 1 100 ? -14.449 -7.458 -10.701 1.00 81.69 100 GLN A O 1
ATOM 826 N N . TYR A 1 101 ? -12.245 -7.502 -10.254 1.00 79.31 101 TYR A N 1
ATOM 827 C CA . TYR A 1 101 ? -12.195 -8.960 -10.056 1.00 79.31 101 TYR A CA 1
ATOM 828 C C . TYR A 1 101 ? -12.887 -9.393 -8.767 1.00 79.31 101 TYR A C 1
ATOM 830 O O . TYR A 1 101 ? -13.268 -10.553 -8.619 1.00 79.31 101 TYR A O 1
ATOM 838 N N . PHE A 1 102 ? -13.054 -8.460 -7.839 1.00 78.44 102 PHE A N 1
ATOM 839 C CA . PHE A 1 102 ? -13.690 -8.691 -6.565 1.00 78.44 102 PHE A CA 1
ATOM 840 C C . PHE A 1 102 ? -15.040 -7.966 -6.523 1.00 78.44 102 PHE A C 1
ATOM 842 O O . PHE A 1 102 ? -15.273 -6.968 -7.201 1.00 78.44 102 PHE A O 1
ATOM 849 N N . MET A 1 103 ? -15.976 -8.496 -5.739 1.00 72.75 103 MET A N 1
ATOM 850 C CA . MET A 1 103 ? -17.307 -7.901 -5.594 1.00 72.75 103 MET A CA 1
ATOM 851 C C . MET A 1 103 ? -17.253 -6.598 -4.760 1.00 72.75 103 MET A C 1
ATOM 853 O O . MET A 1 103 ? -16.191 -6.068 -4.445 1.00 72.75 103 MET A O 1
ATOM 857 N N . LEU A 1 104 ? -18.416 -6.059 -4.386 1.00 66.69 104 LEU A N 1
ATOM 858 C CA . LEU A 1 104 ? -18.596 -4.703 -3.837 1.00 66.69 104 LEU A CA 1
ATOM 859 C C . LEU A 1 104 ? -17.826 -4.365 -2.539 1.00 66.69 104 LEU A C 1
ATOM 861 O O . LEU A 1 104 ? -17.797 -3.203 -2.143 1.00 66.69 104 LEU A O 1
ATOM 865 N N . THR A 1 105 ? -17.213 -5.332 -1.856 1.00 75.44 105 THR A N 1
ATOM 866 C CA . THR A 1 105 ? -16.643 -5.162 -0.508 1.00 75.44 105 THR A CA 1
ATOM 867 C C . THR A 1 105 ? -15.129 -4.924 -0.470 1.00 75.44 105 THR A C 1
ATOM 869 O O . THR A 1 105 ? -14.525 -5.075 0.591 1.00 75.44 105 THR A O 1
ATOM 872 N N . VAL A 1 106 ? -14.500 -4.519 -1.583 1.00 90.56 106 VAL A N 1
ATOM 873 C CA . VAL A 1 106 ? -13.049 -4.248 -1.614 1.00 90.56 106 VAL A CA 1
ATOM 874 C C . VAL A 1 106 ? -12.705 -2.789 -1.356 1.00 90.56 106 VAL A C 1
ATOM 876 O O . VAL A 1 106 ? -13.119 -1.886 -2.096 1.00 90.56 106 VAL A O 1
ATOM 879 N N . LYS A 1 107 ? -11.851 -2.575 -0.355 1.00 94.25 107 LYS A N 1
ATOM 880 C CA . LYS A 1 107 ? -11.136 -1.317 -0.136 1.00 94.25 107 LYS A CA 1
ATOM 881 C C . LYS A 1 107 ? -9.741 -1.406 -0.735 1.00 94.25 107 LYS A C 1
ATOM 883 O O . LYS A 1 107 ? -9.008 -2.354 -0.484 1.00 94.25 107 LYS A O 1
ATOM 888 N N . ALA A 1 108 ? -9.378 -0.406 -1.523 1.00 95.38 108 ALA A N 1
ATOM 889 C CA . ALA A 1 108 ? -8.058 -0.327 -2.121 1.00 95.38 108 ALA A CA 1
ATOM 890 C C . ALA A 1 108 ? -7.246 0.798 -1.486 1.00 95.38 108 ALA A C 1
ATOM 892 O O . ALA A 1 108 ? -7.784 1.881 -1.239 1.00 95.38 108 ALA A O 1
ATOM 893 N N . VAL A 1 109 ? -5.964 0.533 -1.262 1.00 97.56 109 VAL A N 1
ATOM 894 C CA . VAL A 1 109 ? -4.997 1.471 -0.698 1.00 97.56 109 VAL A CA 1
ATOM 895 C C . VAL A 1 109 ? -3.790 1.534 -1.626 1.00 97.56 109 VAL A C 1
ATOM 897 O O . VAL A 1 109 ? -3.262 0.504 -2.037 1.00 97.56 109 VAL A O 1
ATOM 900 N N . LEU A 1 110 ? -3.360 2.740 -1.976 1.00 97.62 110 LEU A N 1
ATOM 901 C CA . LEU A 1 110 ? -2.150 2.978 -2.751 1.00 97.62 110 LEU A CA 1
ATOM 902 C C . LEU A 1 110 ? -1.107 3.647 -1.849 1.00 97.62 110 LEU A C 1
ATOM 904 O O . LEU A 1 110 ? -1.265 4.798 -1.438 1.00 97.62 110 LEU A O 1
ATOM 908 N N . CYS A 1 111 ? -0.043 2.916 -1.545 1.00 98.06 111 CYS A N 1
ATOM 909 C CA . CYS A 1 111 ? 1.085 3.367 -0.746 1.00 98.06 111 CYS A CA 1
ATOM 910 C C . CYS A 1 111 ? 2.205 3.844 -1.676 1.00 98.06 111 CYS A C 1
ATOM 912 O O . CYS A 1 111 ? 2.652 3.104 -2.555 1.00 98.06 111 CYS A O 1
ATOM 914 N N . VAL A 1 112 ? 2.679 5.079 -1.503 1.00 97.06 112 VAL A N 1
ATOM 915 C CA . VAL A 1 112 ? 3.723 5.656 -2.368 1.00 97.06 112 VAL A CA 1
ATOM 916 C C . VAL A 1 112 ? 4.792 6.400 -1.576 1.00 97.06 112 VAL A C 1
ATOM 918 O O . VAL A 1 112 ? 4.491 7.101 -0.616 1.00 97.06 112 VAL A O 1
ATOM 921 N N . LEU A 1 113 ? 6.051 6.313 -2.017 1.00 95.19 113 LEU A N 1
ATOM 922 C CA . LEU A 1 113 ? 7.188 7.025 -1.402 1.00 95.19 113 LEU A CA 1
ATOM 923 C C . LEU A 1 113 ? 7.593 8.313 -2.134 1.00 95.19 113 LEU A C 1
ATOM 925 O O . LEU A 1 113 ? 8.675 8.862 -1.917 1.00 95.19 113 LEU A O 1
ATOM 929 N N . PHE A 1 114 ? 6.716 8.834 -2.986 1.00 93.19 114 PHE A N 1
ATOM 930 C CA . PHE A 1 114 ? 6.922 10.073 -3.729 1.00 93.19 114 PHE A CA 1
ATOM 931 C C . PHE A 1 114 ? 5.762 11.047 -3.537 1.00 93.19 114 PHE A C 1
ATOM 933 O O . PHE A 1 114 ? 4.665 10.672 -3.127 1.00 93.19 114 PHE A O 1
ATOM 940 N N . ASP A 1 115 ? 6.022 12.315 -3.842 1.00 90.25 115 ASP A N 1
ATOM 941 C CA . ASP A 1 115 ? 5.021 13.368 -3.728 1.00 90.25 115 ASP A CA 1
ATOM 942 C C . ASP A 1 115 ? 3.956 13.217 -4.823 1.00 90.25 115 ASP A C 1
ATOM 944 O O . ASP A 1 115 ? 4.259 12.944 -5.989 1.00 90.25 115 ASP A O 1
ATOM 948 N N . ILE A 1 116 ? 2.697 13.422 -4.445 1.00 91.50 116 ILE A N 1
ATOM 949 C CA . ILE A 1 116 ? 1.546 13.344 -5.348 1.00 91.50 116 ILE A CA 1
ATOM 950 C C . ILE A 1 116 ? 0.909 14.722 -5.509 1.00 91.50 116 ILE A C 1
ATOM 952 O O . ILE A 1 116 ? 0.768 15.491 -4.556 1.00 91.50 116 ILE A O 1
ATOM 956 N N . THR A 1 117 ? 0.522 15.053 -6.739 1.00 92.25 117 THR A N 1
ATOM 957 C CA . THR A 1 117 ? -0.084 16.353 -7.044 1.00 92.25 117 THR A CA 1
ATOM 958 C C . THR A 1 117 ? -1.505 16.445 -6.475 1.00 92.25 117 THR A C 1
ATOM 960 O O . THR A 1 117 ? -2.180 15.417 -6.362 1.00 92.25 117 THR A O 1
ATOM 963 N N . PRO A 1 118 ? -2.026 17.653 -6.186 1.00 94.00 118 PRO A N 1
ATOM 964 C CA . PRO A 1 118 ? -3.410 17.825 -5.732 1.00 94.00 118 PRO A CA 1
ATOM 965 C C . PRO A 1 118 ? -4.443 17.206 -6.684 1.00 94.00 118 PRO A C 1
ATOM 967 O O . PRO A 1 118 ? -5.396 16.575 -6.241 1.00 94.00 118 PRO A O 1
ATOM 970 N N . LEU A 1 119 ? -4.210 17.302 -7.998 1.00 94.06 119 LEU A N 1
ATOM 971 C CA . LEU A 1 119 ? -5.057 16.667 -9.011 1.00 94.06 119 LEU A CA 1
ATOM 972 C C . LEU A 1 119 ? -5.076 15.137 -8.875 1.00 94.06 119 LEU A C 1
ATOM 974 O O . LEU A 1 119 ? -6.122 14.511 -9.020 1.00 94.06 119 LEU A O 1
ATOM 978 N N . ASN A 1 120 ? -3.925 14.525 -8.604 1.00 94.06 120 ASN A N 1
ATOM 979 C CA . ASN A 1 120 ? -3.829 13.082 -8.411 1.00 94.06 120 ASN A CA 1
ATOM 980 C C . ASN A 1 120 ? -4.451 12.639 -7.074 1.00 94.06 120 ASN A C 1
ATOM 982 O O . ASN A 1 120 ? -5.103 11.597 -7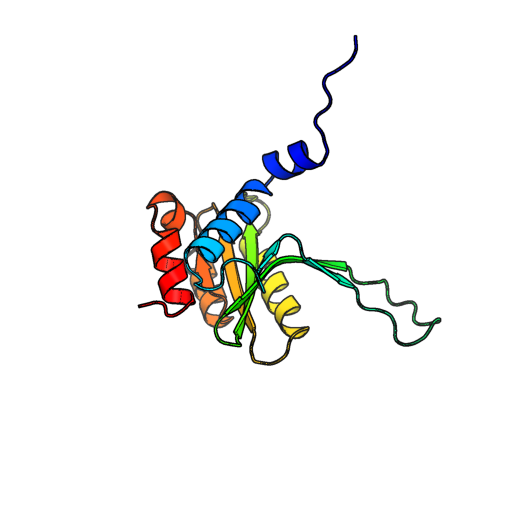.047 1.00 94.06 120 ASN A O 1
ATOM 986 N N . LYS A 1 121 ? -4.343 13.450 -6.008 1.00 94.38 121 LYS A N 1
ATOM 987 C CA . LYS A 1 121 ? -5.094 13.234 -4.755 1.00 94.38 121 LYS A CA 1
ATOM 988 C C . LYS A 1 121 ? -6.602 13.238 -5.007 1.00 94.38 121 LYS A C 1
ATOM 990 O O . LYS A 1 121 ? -7.300 12.329 -4.567 1.00 94.38 121 LYS A O 1
ATOM 995 N N . GLU A 1 122 ? -7.090 14.209 -5.776 1.00 95.75 122 GLU A N 1
ATOM 996 C CA . GLU A 1 122 ? -8.513 14.297 -6.117 1.00 95.75 122 GLU A CA 1
ATOM 997 C C . GLU A 1 122 ? -8.980 13.107 -6.963 1.00 95.75 122 GLU A C 1
ATOM 999 O O . GLU A 1 122 ? -10.039 12.540 -6.709 1.00 95.75 122 GLU A O 1
ATOM 1004 N N . ARG A 1 123 ? -8.167 12.652 -7.923 1.00 96.00 123 ARG A N 1
ATOM 1005 C CA . ARG A 1 123 ? -8.472 11.437 -8.695 1.00 96.00 123 ARG A CA 1
ATOM 1006 C C . ARG A 1 123 ? -8.580 10.202 -7.806 1.00 96.00 123 ARG A C 1
ATOM 1008 O O . ARG A 1 123 ? -9.533 9.447 -7.965 1.00 96.00 123 ARG A O 1
ATOM 1015 N N . ALA A 1 124 ? -7.657 10.020 -6.861 1.00 96.06 124 ALA A N 1
ATOM 1016 C CA . ALA A 1 124 ? -7.729 8.908 -5.918 1.00 96.06 124 ALA A CA 1
ATOM 1017 C C . ALA A 1 124 ? -9.017 8.951 -5.082 1.00 96.06 124 ALA A C 1
ATOM 1019 O O . ALA A 1 124 ? -9.743 7.953 -5.014 1.00 96.06 124 ALA A O 1
ATOM 1020 N N . ARG A 1 125 ? -9.373 10.140 -4.576 1.00 95.56 125 ARG A N 1
ATOM 1021 C CA . ARG A 1 125 ? -10.631 10.383 -3.858 1.00 95.56 125 ARG A CA 1
ATOM 1022 C C . ARG A 1 125 ? -11.856 10.011 -4.698 1.00 95.56 125 ARG A C 1
ATOM 1024 O O . ARG A 1 125 ? -12.729 9.299 -4.210 1.00 95.56 125 ARG A O 1
ATOM 1031 N N . LEU A 1 126 ? -11.914 10.445 -5.959 1.00 95.25 126 LEU A N 1
ATOM 1032 C CA . LEU A 1 126 ? -13.023 10.143 -6.877 1.00 95.25 126 LEU A CA 1
ATOM 1033 C C . LEU A 1 126 ? -13.141 8.647 -7.198 1.00 95.25 126 LEU A C 1
ATOM 1035 O O . LEU A 1 126 ? -14.246 8.146 -7.380 1.00 95.25 126 LEU A O 1
ATOM 1039 N N . THR A 1 127 ? -12.022 7.922 -7.232 1.00 92.88 127 THR A N 1
ATOM 1040 C CA . THR A 1 127 ? -12.016 6.458 -7.401 1.00 92.88 127 THR A CA 1
ATOM 1041 C C . THR A 1 127 ? -12.293 5.687 -6.106 1.00 92.88 127 THR A C 1
ATOM 1043 O O . THR A 1 127 ? -12.378 4.459 -6.131 1.00 92.88 127 THR A O 1
ATOM 1046 N N . GLY A 1 128 ? -12.405 6.377 -4.965 1.00 93.56 128 GLY A N 1
ATOM 1047 C CA . GLY A 1 128 ? -12.526 5.748 -3.650 1.00 93.56 128 GLY A CA 1
ATOM 1048 C C . GLY A 1 128 ? -11.336 4.843 -3.323 1.00 93.56 128 GLY A C 1
ATOM 1049 O O . GLY A 1 128 ? -11.541 3.746 -2.799 1.00 93.56 128 GLY A O 1
ATOM 1050 N N . ILE A 1 129 ? -10.130 5.247 -3.733 1.00 95.62 129 ILE A N 1
ATOM 1051 C CA . ILE A 1 129 ? -8.863 4.583 -3.412 1.00 95.62 129 ILE A CA 1
ATOM 1052 C C . ILE A 1 129 ? -8.176 5.436 -2.349 1.00 95.62 129 ILE A C 1
ATOM 1054 O O . ILE A 1 129 ? -7.927 6.624 -2.565 1.00 95.62 129 ILE A O 1
ATOM 1058 N N . GLU A 1 130 ? -7.895 4.829 -1.201 1.00 97.31 130 GLU A N 1
ATOM 1059 C CA . GLU A 1 130 ? -7.158 5.480 -0.122 1.00 97.31 130 GLU A CA 1
ATOM 1060 C C . GLU A 1 130 ? -5.689 5.630 -0.510 1.00 97.31 130 GLU A C 1
ATOM 1062 O O . GLU A 1 130 ? -5.137 4.800 -1.233 1.00 97.31 130 GLU A O 1
ATOM 1067 N N . VAL A 1 131 ? -5.042 6.684 -0.021 1.00 97.19 131 VAL A N 1
ATOM 1068 C CA . VAL A 1 131 ? -3.625 6.933 -0.292 1.00 97.19 131 VAL A CA 1
ATOM 1069 C C . VAL A 1 131 ? -2.880 7.162 1.015 1.00 97.19 131 VAL A C 1
ATOM 1071 O O . VAL A 1 131 ? -3.347 7.914 1.880 1.00 97.19 131 VAL A O 1
ATOM 1074 N N . ILE A 1 132 ? -1.722 6.511 1.121 1.00 97.31 132 ILE A N 1
ATOM 1075 C CA . ILE A 1 132 ? -0.682 6.799 2.110 1.00 97.31 132 ILE A CA 1
ATOM 1076 C C . ILE A 1 132 ? 0.546 7.234 1.313 1.00 97.31 132 ILE A C 1
ATOM 1078 O O . ILE A 1 132 ? 1.111 6.443 0.553 1.00 97.31 132 ILE A O 1
ATOM 1082 N N . ASP A 1 133 ? 0.908 8.508 1.410 1.00 95.44 133 ASP A N 1
ATOM 1083 C CA . ASP A 1 133 ? 1.955 9.100 0.578 1.00 95.44 133 ASP A CA 1
ATOM 1084 C C . ASP A 1 133 ? 3.266 9.326 1.345 1.00 95.44 133 ASP A C 1
ATOM 1086 O O . ASP A 1 133 ? 3.409 9.026 2.534 1.00 95.44 133 ASP A O 1
ATOM 1090 N N . ARG A 1 134 ? 4.267 9.864 0.644 1.00 94.88 134 ARG A N 1
ATOM 1091 C CA . ARG A 1 134 ? 5.590 10.141 1.206 1.00 94.88 134 ARG A CA 1
ATOM 1092 C C . ARG A 1 134 ? 5.534 10.976 2.484 1.00 94.88 134 ARG A C 1
ATOM 1094 O O . ARG A 1 134 ? 6.378 10.782 3.360 1.00 94.88 134 ARG A O 1
ATOM 1101 N N . ALA A 1 135 ? 4.615 11.936 2.575 1.00 93.62 135 ALA A N 1
ATOM 1102 C CA . ALA A 1 135 ? 4.512 12.807 3.737 1.00 93.62 135 ALA A CA 1
ATOM 1103 C C . ALA A 1 135 ? 4.076 12.014 4.975 1.00 93.62 135 ALA A C 1
ATOM 1105 O O . ALA A 1 135 ? 4.635 12.237 6.050 1.00 93.62 135 ALA A O 1
ATOM 1106 N N . ASP A 1 136 ? 3.172 11.047 4.805 1.00 95.12 136 ASP A N 1
ATOM 1107 C CA . ASP A 1 136 ? 2.710 10.162 5.876 1.00 95.12 136 ASP A CA 1
ATOM 1108 C C . ASP A 1 136 ? 3.861 9.298 6.414 1.00 95.12 136 ASP A C 1
ATOM 1110 O O . ASP A 1 136 ? 4.129 9.296 7.618 1.00 95.12 136 ASP A O 1
ATOM 1114 N N . PHE A 1 137 ? 4.616 8.636 5.528 1.00 94.25 137 PHE A N 1
ATOM 1115 C CA . PHE A 1 137 ? 5.768 7.816 5.930 1.00 94.25 137 PHE A CA 1
ATOM 1116 C C . PHE A 1 137 ? 6.897 8.655 6.543 1.00 94.25 137 PHE A C 1
ATOM 1118 O O . PHE A 1 137 ? 7.459 8.294 7.577 1.00 94.25 137 PHE A O 1
ATOM 1125 N N . LYS A 1 138 ? 7.221 9.814 5.951 1.00 90.88 138 LYS A N 1
ATOM 1126 C CA . LYS A 1 138 ? 8.301 10.688 6.440 1.00 90.88 138 LYS A CA 1
ATOM 1127 C C . LYS A 1 138 ? 7.996 11.269 7.821 1.00 90.88 138 LYS A C 1
ATOM 1129 O O . LYS A 1 138 ? 8.912 11.439 8.622 1.00 90.88 138 LYS A O 1
ATOM 1134 N N . ALA A 1 139 ? 6.733 11.584 8.091 1.00 87.69 139 ALA A N 1
ATOM 1135 C CA . ALA A 1 139 ? 6.297 12.086 9.388 1.00 87.69 139 ALA A CA 1
ATOM 1136 C C . ALA A 1 139 ? 6.121 10.975 10.441 1.00 87.69 139 ALA A C 1
ATOM 1138 O O . ALA A 1 139 ? 5.723 11.290 11.558 1.00 87.69 139 ALA A O 1
ATOM 1139 N N . GLN A 1 140 ? 6.405 9.707 10.099 1.00 85.00 140 GLN A N 1
ATOM 1140 C CA . GLN A 1 140 ? 6.110 8.525 10.925 1.00 85.00 140 GLN A CA 1
ATOM 1141 C C . GLN A 1 140 ? 4.620 8.427 11.302 1.00 85.00 140 GLN A C 1
ATOM 1143 O O . GLN A 1 140 ? 4.260 7.946 12.373 1.00 85.00 140 GLN A O 1
ATOM 1148 N N . LYS A 1 141 ? 3.747 8.890 10.400 1.00 91.75 141 LYS A N 1
ATOM 1149 C CA . LYS A 1 141 ? 2.286 8.914 10.555 1.00 91.75 141 LYS A CA 1
ATOM 1150 C C . LYS A 1 141 ? 1.568 7.846 9.737 1.00 91.75 141 LYS A C 1
ATOM 1152 O O . LYS A 1 141 ? 0.346 7.757 9.798 1.00 91.75 141 LYS A O 1
ATOM 1157 N N . SER A 1 142 ? 2.295 7.008 9.000 1.00 92.94 142 SER A N 1
ATOM 1158 C CA . SER A 1 142 ? 1.728 5.871 8.260 1.00 92.94 142 SER A CA 1
ATOM 1159 C C . SER A 1 142 ? 0.850 4.985 9.151 1.00 92.94 142 SER A C 1
ATOM 1161 O O . SER A 1 142 ? -0.263 4.640 8.769 1.00 92.94 142 SER A O 1
ATOM 1163 N N . GLN A 1 143 ? 1.275 4.726 10.390 1.00 93.06 143 GLN A N 1
ATOM 1164 C CA . GLN A 1 143 ? 0.488 4.009 11.401 1.00 93.06 143 GLN A CA 1
ATOM 1165 C C . GLN A 1 143 ? -0.847 4.689 11.745 1.00 93.06 143 GLN A C 1
ATOM 1167 O O . GLN A 1 143 ? -1.862 4.014 11.916 1.00 93.06 143 GLN A O 1
ATOM 1172 N N . GLU A 1 144 ? -0.873 6.019 11.850 1.00 94.38 144 GLU A N 1
ATOM 1173 C CA . GLU A 1 144 ? -2.104 6.781 12.107 1.00 94.38 144 GLU A CA 1
ATOM 1174 C C . GLU A 1 144 ? -3.051 6.684 10.907 1.00 94.38 144 GLU A C 1
ATOM 1176 O O . GLU A 1 144 ? -4.228 6.362 11.070 1.00 94.38 144 GLU A O 1
ATOM 1181 N N . ARG A 1 145 ? -2.517 6.839 9.691 1.00 96.31 145 ARG A N 1
ATOM 1182 C CA . ARG A 1 145 ? -3.282 6.672 8.448 1.00 96.31 145 ARG A CA 1
ATOM 1183 C C . ARG A 1 145 ? -3.859 5.267 8.310 1.00 96.31 145 ARG A C 1
ATOM 1185 O O . ARG A 1 145 ? -5.026 5.126 7.950 1.00 96.31 145 ARG A O 1
ATOM 1192 N N . TRP A 1 146 ? -3.101 4.227 8.656 1.00 96.31 146 TRP A N 1
ATOM 1193 C CA . TRP A 1 146 ? -3.628 2.863 8.694 1.00 96.31 146 TRP A CA 1
ATOM 1194 C C . TRP A 1 146 ? -4.774 2.716 9.695 1.00 96.31 146 TRP A C 1
ATOM 1196 O O . TRP A 1 146 ? -5.804 2.136 9.350 1.00 96.31 146 TRP A O 1
ATOM 1206 N N . LYS A 1 147 ? -4.653 3.272 10.906 1.00 95.19 147 LYS A N 1
ATOM 1207 C CA . LYS A 1 147 ? -5.746 3.247 11.895 1.00 95.19 147 LYS A CA 1
ATOM 1208 C C . LYS A 1 147 ? -7.007 3.935 11.373 1.00 95.19 147 LYS A C 1
ATOM 1210 O O . LYS A 1 147 ? -8.095 3.389 11.550 1.00 95.19 147 LYS A O 1
ATOM 1215 N N . GLU A 1 148 ? -6.868 5.070 10.691 1.00 95.81 148 GLU A N 1
ATOM 1216 C CA . GLU A 1 148 ? -7.986 5.775 10.050 1.00 95.81 148 GLU A CA 1
ATOM 1217 C C . GLU A 1 148 ? -8.653 4.908 8.969 1.00 95.81 148 GLU A C 1
ATOM 1219 O O . GLU A 1 148 ? -9.862 4.677 9.019 1.00 95.81 148 GLU A O 1
ATOM 1224 N N . ILE A 1 149 ? -7.871 4.341 8.044 1.00 96.00 149 ILE A N 1
ATOM 1225 C CA . ILE A 1 149 ? -8.366 3.479 6.950 1.00 96.00 149 ILE A CA 1
ATOM 1226 C C . ILE A 1 149 ? -9.083 2.225 7.490 1.00 96.00 149 ILE A C 1
ATOM 1228 O O . ILE A 1 149 ? -10.104 1.774 6.941 1.00 96.00 149 ILE A O 1
ATOM 1232 N N . LEU A 1 150 ? -8.557 1.657 8.576 1.00 93.44 150 LEU A N 1
ATOM 1233 C CA . LEU A 1 150 ? -9.077 0.457 9.233 1.00 93.44 150 LEU A CA 1
ATOM 1234 C C . LEU A 1 150 ? -10.193 0.755 10.249 1.00 93.44 150 LEU A C 1
ATOM 1236 O O . LEU A 1 150 ? -10.843 -0.175 10.731 1.00 93.44 150 LEU A O 1
ATOM 1240 N N . ASN A 1 151 ? -10.474 2.025 10.553 1.00 92.94 151 ASN A N 1
ATOM 1241 C CA . ASN A 1 151 ? -11.377 2.436 11.634 1.00 92.94 151 ASN A CA 1
ATOM 1242 C C . ASN A 1 151 ? -11.024 1.774 12.984 1.00 92.94 151 ASN A C 1
ATOM 1244 O O . ASN A 1 151 ? -11.890 1.212 13.675 1.00 92.94 151 ASN A O 1
ATOM 1248 N N . ILE A 1 152 ? -9.739 1.798 13.336 1.00 90.19 152 ILE A N 1
ATOM 1249 C CA . ILE A 1 152 ? -9.229 1.372 14.642 1.00 90.19 152 ILE A CA 1
ATOM 1250 C C . ILE A 1 152 ? -9.260 2.587 15.574 1.00 90.19 152 ILE A C 1
ATOM 1252 O O . ILE A 1 152 ? -8.767 3.653 15.215 1.00 90.19 152 ILE A O 1
ATOM 1256 N N . ARG A 1 153 ? -9.896 2.422 16.737 1.00 80.94 153 ARG A N 1
ATOM 1257 C CA . ARG A 1 153 ? -10.006 3.452 17.779 1.00 80.94 153 ARG A CA 1
ATOM 1258 C C . ARG A 1 153 ? -8.849 3.351 18.758 1.00 80.94 153 ARG A C 1
ATOM 1260 O O . ARG A 1 153 ? -8.436 2.201 19.025 1.00 80.94 153 ARG A O 1
#

Secondary structure (DSSP, 8-state):
----PPPHHHHHIIIIIHHHHHHHHHHHHHSSSTTSSEEEEEEEE---SSTT------EEEEEEEEEETTEEEEEEEE----TTS-HHHHHHHHHHHHGGGS-TTEEEEEEESS---HHHHHHHHHTTEEEE-HHHHHTT-HHHHHHHHHT--